Protein 2VQ9 (pdb70)

InterPro domains:
  IPR001427 Pancreatic ribonuclease [PR00794] (52-71)
  IPR001427 Pancreatic ribonuclease [PR00794] (96-114)
  IPR001427 Pancreatic ribonuclease [PR00794] (118-140)
  IPR001427 Pancreatic ribonuclease [PTHR11437] (9-147)
  IPR023411 Ribonuclease A, active site [PS00127] (66-72)
  IPR023412 Ribonuclease A-domain [PF00074] (30-140)
  IPR023412 Ribonuclease A-domain [SM00092] (27-147)
  IPR036816 Ribonuclease A-like domain superfamily [G3DSA:3.10.130.10] (27-149)
  IPR036816 Ribonuclease A-like domain superfamily [SSF54076] (29-145)

Organism: Danio rerio (NCBI:txid7955)

CATH classification: 3.10.130.10

GO terms:
  GO:0004540 RNA nuclease activity (F, IDA)
  GO:0050829 defense response to Gram-negative bacterium (P, IDA)
  GO:0050830 defense response to Gram-positive bacterium (P, IDA)
  GO:0003723 RNA binding (F, IC)

Nearest PDB structures (foldseek):
  2vq9-assembly1_A  TM=1.008E+00  e=2.251E-28  Danio rerio
  3lje-assembly1_A  TM=9.537E-01  e=1.404E-16  Danio rerio
  2vq8-assembly1_A  TM=9.432E-01  e=4.218E-15  Danio rerio
  7bfl-assembly4_D  TM=9.427E-01  e=4.218E-15  Salmo salar
  7bfl-assembly1_A  TM=8.905E-01  e=1.231E-14  Salmo salar

Solvent-accessible surface area: 6991 Å² total; per-residue (Å²): 101,170,64,34,23,82,102,1,48,53,22,14,12,37,45,47,1,59,66,152,39,2,55,106,6,0,108,124,79,136,4,18,132,109,142,109,41,51,37,4,41,79,80,2,15,0,0,67,11,97,16,94,89,0,61,63,2,15,81,69,26,18,74,122,36,78,144,72,48,48,14,38,39,3,80,97,80,14,41,1,1,35,0,54,48,146,51,29,136,135,17,100,75,7,126,16,145,17,146,101,24,56,74,50,0,0,0,17,10,103,65,82,92,0,20,89,21,77,103,12,35,106,176

Radius of gyration: 14.1 Å; Cα contacts (8 Å, |Δi|>4): 275; chains: 1; bounding box: 25×33×37 Å

Secondary structure (DSSP, 8-state):
-HHHHHHHHHHHB-TT--TT-HHHHHHHTT-BSSSSS-BBPSEEEEESS-HHHHHGGGTTSEEE-SSSTTEEEESS-EEEEEEEEEE-SBTT--EEEEEEEEEEEEEEEETTEEEEEEEEE--

B-factor: mean 27.86, std 9.56, range [13.89, 59.45]

Sequence (123 aa):
IRRRYEHFLTQHVYGGITEQTCDRVMRQRRITRFPTGNDCKEVNTFIQANGNHVRTVCTGGGTRQTDNRDLYMSNDQFTVITCTLRSGERHPNCRYRGKESSRKIVVACEGEWPAHYERGVIV

Structure (mmCIF, N/CA/C/O backbone):
data_2VQ9
#
_entry.id   2VQ9
#
_cell.length_a   43.168
_cell.length_b   60.964
_cell.length_c   115.229
_cell.angle_alpha   90.00
_cell.angle_beta   90.00
_cell.angle_gamma   90.00
#
_symmetry.space_group_name_H-M   'I 2 2 2'
#
loop_
_entity.id
_entity.type
_entity.pdbx_description
1 polymer 'RNASE 1'
2 non-polymer 'CHLORIDE ION'
3 water water
#
loop_
_atom_site.group_PDB
_atom_site.id
_atom_site.type_symbol
_atom_site.label_atom_id
_atom_site.label_alt_id
_atom_site.label_comp_id
_atom_site.label_asym_id
_atom_site.label_entity_id
_atom_site.label_seq_id
_atom_site.pdbx_PDB_ins_code
_atom_site.Cartn_x
_atom_site.Cartn_y
_atom_site.Cartn_z
_atom_site.occupancy
_atom_site.B_iso_or_equiv
_atom_site.auth_seq_id
_atom_site.auth_comp_id
_atom_site.auth_asym_id
_atom_site.auth_atom_id
_atom_site.pdbx_PDB_model_num
ATOM 1 N N . ILE A 1 26 ? 21.056 -21.434 -9.643 1.00 48.98 5 ILE A N 1
ATOM 2 C CA . ILE A 1 26 ? 21.351 -20.084 -9.062 1.00 48.88 5 ILE A CA 1
ATOM 3 C C . ILE A 1 26 ? 22.000 -19.169 -10.102 1.00 48.57 5 ILE A C 1
ATOM 4 O O . ILE A 1 26 ? 21.426 -18.131 -10.453 1.00 48.88 5 ILE A O 1
ATOM 6 N N . ARG A 1 27 ? 23.181 -19.553 -10.594 1.00 47.92 6 ARG A N 1
ATOM 7 C CA . ARG A 1 27 ? 23.829 -18.844 -11.708 1.00 46.88 6 ARG A CA 1
ATOM 8 C C . ARG A 1 27 ? 23.085 -19.173 -12.996 1.00 45.52 6 ARG A C 1
ATOM 9 O O . ARG A 1 27 ? 22.943 -18.317 -13.872 1.00 45.40 6 ARG A O 1
ATOM 17 N N . ARG A 1 28 ? 22.613 -20.417 -13.092 1.00 43.52 7 ARG A N 1
ATOM 18 C CA . ARG A 1 28 ? 21.776 -20.856 -14.198 1.00 41.18 7 ARG A CA 1
ATOM 19 C C . ARG A 1 28 ? 20.366 -20.247 -14.119 1.00 39.33 7 ARG A C 1
ATOM 20 O O . ARG A 1 28 ? 19.752 -20.002 -15.152 1.00 38.62 7 ARG A O 1
ATOM 22 N N . ARG A 1 29 ? 19.858 -20.014 -12.903 1.00 36.70 8 ARG A N 1
ATOM 23 C CA . ARG A 1 29 ? 18.566 -19.322 -12.719 1.00 34.46 8 ARG A CA 1
ATOM 24 C C . ARG A 1 29 ? 18.654 -17.836 -13.136 1.00 32.50 8 ARG A C 1
ATOM 25 O O . ARG A 1 29 ? 17.736 -17.304 -13.789 1.00 31.07 8 ARG A O 1
ATOM 27 N N . TYR A 1 30 ? 19.763 -17.191 -12.781 1.00 30.86 9 TYR A N 1
ATOM 28 C CA . TYR A 1 30 ? 20.042 -15.822 -13.224 1.00 29.18 9 TYR A CA 1
ATOM 29 C C . TYR A 1 30 ? 20.121 -15.739 -14.759 1.00 27.92 9 TYR A C 1
ATOM 30 O O . TYR A 1 30 ? 19.490 -14.856 -15.408 1.00 25.07 9 TYR A O 1
ATOM 39 N N . GLU A 1 31 ? 20.882 -16.665 -15.339 1.00 26.17 10 GLU A N 1
ATOM 40 C CA . GLU A 1 31 ? 21.066 -16.692 -16.797 1.00 26.15 10 GLU A CA 1
ATOM 41 C C . GLU A 1 31 ? 19.760 -16.973 -17.523 1.00 24.89 10 GLU A C 1
ATOM 42 O O . GLU A 1 31 ? 19.533 -16.450 -18.614 1.00 23.10 10 GLU A O 1
ATOM 48 N N . HIS A 1 32 ? 18.902 -17.784 -16.902 1.00 24.39 11 HIS A N 1
ATOM 49 C CA . HIS A 1 32 ? 17.586 -18.069 -17.454 1.00 24.46 11 HIS A CA 1
ATOM 50 C C . HIS A 1 32 ? 16.757 -16.802 -17.447 1.00 22.49 11 HIS A C 1
ATOM 51 O O . HIS A 1 32 ? 16.124 -16.486 -18.430 1.00 21.29 11 HIS A O 1
ATOM 58 N N . PHE A 1 33 ? 16.761 -16.095 -16.319 1.00 21.73 12 PHE A N 1
ATOM 59 C CA . PHE A 1 33 ? 16.066 -14.804 -16.200 1.00 20.46 12 PHE A CA 1
ATOM 60 C C . PHE A 1 33 ? 16.535 -13.809 -17.257 1.00 19.96 12 PHE A C 1
ATOM 61 O O . PHE A 1 33 ? 15.707 -13.165 -17.901 1.00 20.07 12 PHE A O 1
ATOM 69 N N . LEU A 1 34 ? 17.861 -13.666 -17.441 1.00 19.60 13 LEU A N 1
ATOM 70 C CA . LEU A 1 34 ? 18.359 -12.775 -18.491 1.00 18.53 13 LEU A CA 1
ATOM 71 C C . LEU A 1 34 ? 17.810 -13.192 -19.854 1.00 18.04 13 LEU A C 1
ATOM 72 O O . LEU A 1 34 ? 17.381 -12.354 -20.624 1.00 18.39 13 LEU A O 1
ATOM 77 N N . THR A 1 35 ? 17.836 -14.480 -20.151 1.00 17.66 14 THR A N 1
ATOM 78 C CA . THR A 1 35 ? 17.377 -14.974 -21.464 1.00 18.60 14 THR A CA 1
ATOM 79 C C . THR A 1 35 ? 15.916 -14.637 -21.693 1.00 18.86 14 THR A C 1
ATOM 80 O O . THR A 1 35 ? 15.540 -14.181 -22.771 1.00 17.41 14 THR A O 1
ATOM 84 N N . GLN A 1 36 ? 15.093 -14.893 -20.679 1.00 19.36 15 GLN A N 1
ATOM 85 C CA . GLN A 1 36 ? 13.669 -14.720 -20.836 1.00 21.28 15 GLN A CA 1
ATOM 86 C C . GLN A 1 36 ? 13.233 -13.269 -20.768 1.00 20.35 15 GLN A C 1
ATOM 87 O O . GLN A 1 36 ? 12.285 -12.879 -21.448 1.00 21.65 15 GLN A O 1
ATOM 93 N N . HIS A 1 37 ? 13.918 -12.449 -19.969 1.00 18.78 16 HIS A N 1
ATOM 94 C CA . HIS A 1 37 ? 13.313 -11.176 -19.563 1.00 18.29 16 HIS A CA 1
ATOM 95 C C . HIS A 1 37 ? 14.161 -9.917 -19.756 1.00 18.02 16 HIS A C 1
ATOM 96 O O . HIS A 1 37 ? 13.712 -8.830 -19.425 1.00 18.23 16 HIS A O 1
ATOM 103 N N . VAL A 1 38 ? 15.382 -10.048 -20.277 1.00 17.15 17 VAL A N 1
ATOM 104 C CA . VAL A 1 38 ? 16.251 -8.865 -20.380 1.00 17.33 17 VAL A CA 1
ATOM 105 C C . VAL A 1 38 ? 16.740 -8.690 -21.800 1.00 18.12 17 VAL A C 1
ATOM 106 O O . VAL A 1 38 ? 17.498 -9.536 -22.293 1.00 17.11 17 VAL A O 1
ATOM 110 N N . TYR A 1 39 ? 16.328 -7.598 -22.448 1.00 17.92 18 TYR A N 1
ATOM 111 C CA . TYR A 1 39 ? 16.747 -7.321 -23.848 1.00 19.31 18 TYR A CA 1
ATOM 112 C C . TYR A 1 39 ? 16.643 -5.825 -24.136 1.00 19.81 18 TYR A C 1
ATOM 113 O O . TYR A 1 39 ? 15.561 -5.307 -24.443 1.00 20.42 18 TYR A O 1
ATOM 122 N N . GLY A 1 40 ? 17.769 -5.117 -24.040 1.00 20.04 19 GLY A N 1
ATOM 123 C CA . GLY A 1 40 ? 17.775 -3.667 -24.275 1.00 20.94 19 GLY A CA 1
ATOM 124 C C . GLY A 1 40 ? 17.328 -3.227 -25.658 1.00 21.43 19 GLY A C 1
ATOM 125 O O . GLY A 1 40 ? 16.864 -2.093 -25.835 1.00 23.29 19 GLY A O 1
ATOM 126 N N . GLY A 1 41 ? 17.455 -4.112 -26.645 1.00 21.33 20 GLY A N 1
ATOM 127 C CA . GLY A 1 41 ? 17.080 -3.782 -28.019 1.00 21.04 20 GLY A CA 1
ATOM 128 C C . GLY A 1 41 ? 15.669 -4.116 -28.442 1.00 20.74 20 GLY A C 1
ATOM 129 O O . GLY A 1 41 ? 15.334 -3.950 -29.610 1.00 21.80 20 GLY A O 1
ATOM 130 N N . ILE A 1 42 ? 14.839 -4.580 -27.505 1.00 20.93 21 ILE A N 1
ATOM 131 C CA . ILE A 1 42 ? 13.456 -5.001 -27.825 1.00 20.28 21 ILE A CA 1
ATOM 132 C C . ILE A 1 42 ? 12.650 -3.824 -28.383 1.00 21.06 21 ILE A C 1
ATOM 133 O O . ILE A 1 42 ? 12.837 -2.672 -27.951 1.00 21.03 21 ILE A O 1
ATOM 138 N N . THR A 1 43 ? 11.823 -4.096 -29.392 1.00 21.53 22 THR A N 1
ATOM 139 C CA . THR A 1 43 ? 10.799 -3.145 -29.834 1.00 22.50 22 THR A CA 1
ATOM 140 C C . THR A 1 43 ? 9.479 -3.907 -29.891 1.00 23.47 22 THR A C 1
ATOM 141 O O . THR A 1 43 ? 9.470 -5.143 -29.849 1.00 23.56 22 THR A O 1
ATOM 145 N N . GLU A 1 44 ? 8.371 -3.185 -30.032 1.00 24.12 23 GLU A N 1
ATOM 146 C CA . GLU A 1 44 ? 7.061 -3.821 -30.263 1.00 24.62 23 GLU A CA 1
ATOM 147 C C . GLU A 1 44 ? 7.011 -4.730 -31.492 1.00 24.64 23 GLU A C 1
ATOM 148 O O . GLU A 1 44 ? 6.291 -5.724 -31.486 1.00 25.11 23 GLU A O 1
ATOM 154 N N . GLN A 1 45 ? 7.796 -4.401 -32.525 1.00 24.66 24 GLN A N 1
ATOM 155 C CA . GLN A 1 45 ? 7.785 -5.122 -33.798 1.0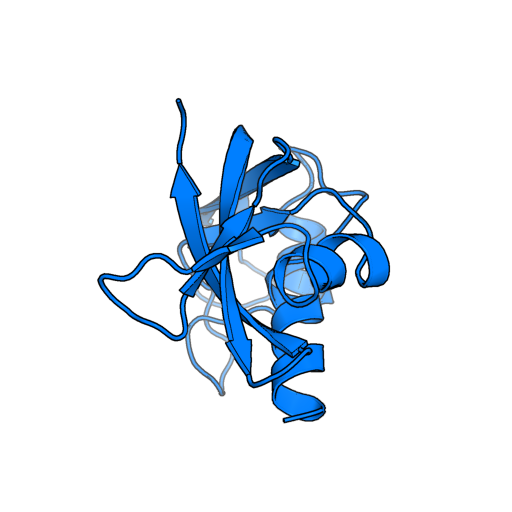0 24.67 24 GLN A CA 1
ATOM 156 C C . GLN A 1 45 ? 8.837 -6.248 -33.900 1.00 23.78 24 GLN A C 1
ATOM 157 O O . GLN A 1 45 ? 8.925 -6.953 -34.932 1.00 23.39 24 GLN A O 1
ATOM 163 N N . THR A 1 46 ? 9.631 -6.437 -32.847 1.00 21.32 25 THR A N 1
ATOM 164 C CA . THR A 1 46 ? 10.686 -7.452 -32.928 1.00 21.31 25 THR A CA 1
ATOM 165 C C . THR A 1 46 ? 10.603 -8.599 -31.911 1.00 20.47 25 THR A C 1
ATOM 166 O O . THR A 1 46 ? 11.604 -9.314 -31.643 1.00 20.37 25 THR A O 1
ATOM 170 N N . CYS A 1 47 ? 9.417 -8.793 -31.344 1.00 18.43 26 CYS A N 1
ATOM 171 C CA . CYS A 1 47 ? 9.210 -9.991 -30.528 1.00 17.90 26 CYS A CA 1
ATOM 172 C C . CYS A 1 47 ? 9.610 -11.278 -31.238 1.00 17.40 26 CYS A C 1
ATOM 173 O O . CYS A 1 47 ? 10.197 -12.141 -30.624 1.00 16.95 26 CYS A O 1
ATOM 176 N N . ASP A 1 48 ? 9.220 -11.445 -32.516 1.00 17.34 27 ASP A N 1
ATOM 177 C CA . ASP A 1 48 ? 9.307 -12.770 -33.153 1.00 17.97 27 ASP A CA 1
ATOM 178 C C . ASP A 1 48 ? 10.750 -13.243 -33.269 1.00 17.52 27 ASP A C 1
ATOM 179 O O . ASP A 1 48 ? 11.058 -14.381 -32.909 1.00 17.21 27 ASP A O 1
ATOM 184 N N . ARG A 1 49 ? 11.640 -12.362 -33.725 1.00 18.92 28 ARG A N 1
ATOM 185 C CA . ARG A 1 49 ? 13.053 -12.732 -33.887 1.00 20.13 28 ARG A CA 1
ATOM 186 C C . ARG A 1 49 ? 13.674 -13.181 -32.592 1.00 19.73 28 ARG A C 1
ATOM 187 O O . ARG A 1 49 ? 14.267 -14.250 -32.534 1.00 20.54 28 ARG A O 1
ATOM 195 N N . VAL A 1 50 ? 13.500 -12.384 -31.541 1.00 18.98 29 VAL A N 1
ATOM 196 C CA . VAL A 1 50 ? 14.153 -12.676 -30.258 1.00 18.65 29 VAL A CA 1
ATOM 197 C C . VAL A 1 50 ? 13.541 -13.893 -29.556 1.00 18.58 29 VAL A C 1
ATOM 198 O O . VAL A 1 50 ? 14.264 -14.741 -29.014 1.00 18.28 29 VAL A O 1
ATOM 204 N N . MET A 1 51 ? 12.211 -14.008 -29.576 1.00 18.06 30 MET A N 1
ATOM 205 C CA . MET A 1 51 ? 11.577 -15.205 -28.999 1.00 17.82 30 MET A CA 1
ATOM 206 C C . MET A 1 51 ? 12.083 -16.497 -29.661 1.00 18.30 30 MET A C 1
ATOM 207 O O . MET A 1 51 ? 12.301 -17.502 -28.992 1.00 18.13 30 MET A O 1
ATOM 212 N N . ARG A 1 52 ? 12.288 -16.455 -30.974 1.00 18.30 31 ARG A N 1
ATOM 213 C CA . ARG A 1 52 ? 12.783 -17.609 -31.726 1.00 19.07 31 ARG A CA 1
ATOM 214 C C . ARG A 1 52 ? 14.258 -17.882 -31.476 1.00 19.31 31 ARG A C 1
ATOM 215 O O . ARG A 1 52 ? 14.668 -19.014 -31.168 1.00 19.07 31 ARG A O 1
ATOM 223 N N . GLN A 1 53 ? 15.051 -16.828 -31.601 1.00 19.96 32 GLN A N 1
ATOM 224 C CA . GLN A 1 53 ? 16.505 -16.953 -31.485 1.00 21.43 32 GLN A CA 1
ATOM 225 C C . GLN A 1 53 ? 16.918 -17.414 -30.086 1.00 20.97 32 GLN A C 1
ATOM 226 O O . GLN A 1 53 ? 17.776 -18.323 -29.932 1.00 20.35 32 GLN A O 1
ATOM 232 N N . ARG A 1 54 ? 16.265 -16.855 -29.056 1.00 20.09 33 ARG A N 1
ATOM 233 C CA . ARG A 1 54 ? 16.520 -17.282 -27.674 1.00 20.07 33 ARG A CA 1
ATOM 234 C C . ARG A 1 54 ? 15.815 -18.557 -27.304 1.00 21.25 33 ARG A C 1
ATOM 235 O O . ARG A 1 54 ? 16.031 -19.089 -26.218 1.00 22.48 33 ARG A O 1
ATOM 243 N N . ARG A 1 55 ? 14.998 -19.063 -28.219 1.00 21.12 34 ARG A N 1
ATOM 244 C CA . ARG A 1 55 ? 14.214 -20.296 -28.016 1.00 23.40 34 ARG A CA 1
ATOM 245 C C . ARG A 1 55 ? 13.402 -20.274 -26.711 1.00 22.96 34 ARG A C 1
ATOM 246 O O . ARG A 1 55 ? 13.496 -21.175 -25.851 1.00 24.29 34 ARG A O 1
ATOM 254 N N . ILE A 1 56 ? 12.629 -19.216 -26.544 1.00 21.83 35 ILE A N 1
ATOM 255 C CA . ILE A 1 56 ? 11.837 -19.054 -25.322 1.00 21.25 35 ILE A CA 1
ATOM 256 C C . ILE A 1 56 ? 10.572 -19.878 -25.475 1.00 22.01 35 ILE A C 1
ATOM 257 O O . ILE A 1 56 ? 9.838 -19.713 -26.440 1.00 22.31 35 ILE A O 1
ATOM 262 N N . THR A 1 57 ? 10.343 -20.787 -24.526 1.00 22.25 36 THR A N 1
ATOM 263 C CA . THR A 1 57 ? 9.316 -21.811 -24.657 1.00 22.21 36 THR A CA 1
ATOM 264 C C . THR A 1 57 ? 8.330 -21.831 -23.498 1.00 23.35 36 THR A C 1
ATOM 265 O O . THR A 1 57 ? 8.615 -21.308 -22.414 1.00 22.76 36 THR A O 1
ATOM 269 N N . ARG A 1 58 ? 7.185 -22.461 -23.735 1.00 24.54 37 ARG A N 1
ATOM 270 C CA . ARG A 1 58 ? 6.134 -22.617 -22.740 1.00 27.31 37 ARG A CA 1
ATOM 271 C C . ARG A 1 58 ? 6.594 -23.415 -21.518 1.00 28.09 37 ARG A C 1
ATOM 272 O O . ARG A 1 58 ? 6.369 -23.005 -20.365 1.00 27.98 37 ARG A O 1
ATOM 280 N N . PHE A 1 59 ? 7.253 -24.542 -21.782 1.00 28.58 38 PHE A N 1
ATOM 281 C CA . PHE A 1 59 ? 7.709 -25.449 -20.744 1.00 30.00 38 PHE A CA 1
ATOM 282 C C . PHE A 1 59 ? 9.247 -25.481 -20.683 1.00 30.28 38 PHE A C 1
ATOM 283 O O . PHE A 1 59 ? 9.903 -25.070 -21.629 1.00 29.32 38 PHE A O 1
ATOM 291 N N . PRO A 1 60 ? 9.820 -25.989 -19.569 1.00 31.42 39 PRO A N 1
ATOM 292 C CA . PRO A 1 60 ? 11.272 -26.051 -19.447 1.00 32.06 39 PRO A CA 1
ATOM 293 C C . PRO A 1 60 ? 11.958 -26.899 -20.518 1.00 32.08 39 PRO A C 1
ATOM 294 O O . PRO A 1 60 ? 13.137 -26.667 -20.803 1.00 33.26 39 PRO A O 1
ATOM 298 N N . THR A 1 61 ? 11.226 -27.844 -21.115 1.00 31.30 40 THR A N 1
ATOM 299 C CA . THR A 1 61 ? 11.704 -28.613 -22.268 1.00 30.97 40 THR A CA 1
ATOM 300 C C . THR A 1 61 ? 10.719 -28.556 -23.450 1.00 29.75 40 THR A C 1
ATOM 301 O O . THR A 1 61 ? 9.604 -28.084 -23.328 1.00 30.13 40 THR A O 1
ATOM 305 N N . GLY A 1 62 ? 11.125 -29.099 -24.587 1.00 28.54 41 GLY A N 1
ATOM 306 C CA . GLY A 1 62 ? 10.258 -29.084 -25.747 1.00 26.05 41 GLY A CA 1
ATOM 307 C C . GLY A 1 62 ? 10.336 -27.774 -26.498 1.00 25.28 41 GLY A C 1
ATOM 308 O O . GLY A 1 62 ? 11.214 -26.946 -26.272 1.00 25.48 41 GLY A O 1
ATOM 309 N N . ASN A 1 63 ? 9.378 -27.598 -27.387 1.00 23.40 42 ASN A N 1
ATOM 310 C CA . ASN A 1 63 ? 9.469 -26.656 -28.453 1.00 23.71 42 ASN A CA 1
ATOM 311 C C . ASN A 1 63 ? 8.300 -25.659 -28.536 1.00 22.66 42 ASN A C 1
ATOM 312 O O . ASN A 1 63 ? 8.151 -24.949 -29.532 1.00 22.35 42 ASN A O 1
ATOM 317 N N . ASP A 1 64 ? 7.486 -25.607 -27.495 1.00 21.71 43 ASP A N 1
ATOM 318 C CA . ASP A 1 64 ? 6.197 -24.925 -27.557 1.00 20.97 43 ASP A CA 1
ATOM 319 C C . ASP A 1 64 ? 6.348 -23.417 -27.392 1.00 20.25 43 ASP A C 1
ATOM 320 O O . ASP A 1 64 ? 7.185 -22.972 -26.623 1.00 20.47 43 ASP A O 1
ATOM 325 N N . CYS A 1 65 ?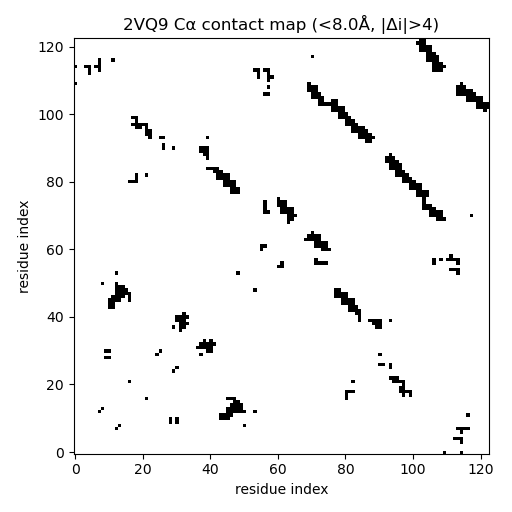 5.577 -22.653 -28.169 1.00 19.67 44 CYS A N 1
ATOM 326 C CA . CYS A 1 65 ? 5.579 -21.175 -28.063 1.00 19.00 44 CYS A CA 1
ATOM 327 C C . CYS A 1 65 ? 5.079 -20.745 -26.680 1.00 19.39 44 CYS A C 1
ATOM 328 O O . CYS A 1 65 ? 4.004 -21.182 -26.262 1.00 19.10 44 CYS A O 1
ATOM 331 N N . LYS A 1 66 ? 5.861 -19.920 -25.976 1.00 18.79 45 LYS A N 1
ATOM 332 C CA . LYS A 1 66 ? 5.409 -19.269 -24.741 1.00 18.20 45 LYS A CA 1
ATOM 333 C C . LYS A 1 66 ? 4.315 -18.276 -25.139 1.00 18.37 45 LYS A C 1
ATOM 334 O O . LYS A 1 66 ? 4.431 -17.590 -26.186 1.00 18.25 45 LYS A O 1
ATOM 340 N N . GLU A 1 67 ? 3.237 -18.232 -24.354 1.00 19.07 46 GLU A N 1
ATOM 341 C CA . GLU A 1 67 ? 2.048 -17.452 -24.718 1.00 18.98 46 GLU A CA 1
ATOM 342 C C . GLU A 1 67 ? 2.256 -15.972 -24.484 1.00 18.63 46 GLU A C 1
ATOM 343 O O . GLU A 1 67 ? 1.860 -15.140 -25.306 1.00 17.95 46 GLU A O 1
ATOM 349 N N . VAL A 1 68 ? 2.834 -15.645 -23.336 1.00 16.88 47 VAL A N 1
ATOM 350 C CA . VAL A 1 68 ? 3.087 -14.251 -22.986 1.00 16.72 47 VAL A CA 1
ATOM 351 C C . VAL A 1 68 ? 4.468 -14.145 -22.386 1.00 16.66 47 VAL A C 1
ATOM 352 O O . VAL A 1 68 ? 4.842 -14.941 -21.489 1.00 17.12 47 VAL A O 1
ATOM 356 N N . ASN A 1 69 ? 5.225 -13.158 -22.858 1.00 15.44 48 ASN A N 1
ATOM 357 C CA . ASN A 1 69 ? 6.586 -12.988 -22.366 1.00 15.42 48 ASN A CA 1
ATOM 358 C C . ASN A 1 69 ? 7.002 -11.552 -22.365 1.00 15.03 48 ASN A C 1
ATOM 359 O O . ASN A 1 69 ? 6.858 -10.866 -23.359 1.00 16.61 48 ASN A O 1
ATOM 364 N N . THR A 1 70 ? 7.537 -11.089 -21.249 1.00 14.56 49 THR A N 1
ATOM 365 C CA . THR A 1 70 ? 7.865 -9.678 -21.121 1.00 15.65 49 THR A CA 1
ATOM 366 C C . THR A 1 70 ? 9.375 -9.479 -21.143 1.00 16.02 49 THR A C 1
ATOM 367 O O . THR A 1 70 ? 10.095 -10.150 -20.395 1.00 16.52 49 THR A O 1
ATOM 371 N N . PHE A 1 71 ? 9.833 -8.572 -22.007 1.00 15.54 50 PHE A N 1
ATOM 372 C CA . PHE A 1 71 ? 11.237 -8.147 -22.016 1.00 15.94 50 PHE A CA 1
ATOM 373 C C . PHE A 1 71 ? 11.413 -6.785 -21.390 1.00 16.79 50 PHE A C 1
ATOM 374 O O . PHE A 1 71 ? 10.716 -5.823 -21.746 1.00 16.40 50 PHE A O 1
ATOM 382 N N . ILE A 1 72 ? 12.364 -6.696 -20.463 1.00 16.31 51 ILE A N 1
ATOM 383 C CA . ILE A 1 72 ? 12.721 -5.399 -19.920 1.00 17.62 51 ILE A CA 1
ATOM 384 C C . ILE A 1 72 ? 13.746 -4.785 -20.872 1.00 18.39 51 ILE A C 1
ATOM 385 O O . ILE A 1 72 ? 14.751 -5.429 -21.209 1.00 18.50 51 ILE A O 1
ATOM 390 N N . GLN A 1 73 ? 13.484 -3.551 -21.285 1.00 19.47 52 GLN A N 1
ATOM 391 C CA . GLN A 1 73 ? 14.347 -2.832 -22.234 1.00 20.66 52 GLN A CA 1
ATOM 392 C C . GLN A 1 73 ? 15.483 -2.158 -21.459 1.00 21.15 52 GLN A C 1
ATOM 393 O O . GLN A 1 73 ? 15.494 -0.937 -21.288 1.00 21.61 52 GLN A O 1
ATOM 399 N N . ALA A 1 74 ? 16.425 -2.970 -20.998 1.00 21.23 53 ALA A N 1
ATOM 400 C CA . ALA A 1 74 ? 17.598 -2.535 -20.218 1.00 21.62 53 ALA A CA 1
ATOM 401 C C . ALA A 1 74 ? 18.675 -3.621 -20.275 1.00 22.34 53 ALA A C 1
ATOM 402 O O . ALA A 1 74 ? 18.417 -4.744 -20.758 1.00 21.34 53 ALA A O 1
ATOM 404 N N . ASN A 1 75 ? 19.878 -3.290 -19.783 1.00 23.24 54 ASN A N 1
ATOM 405 C CA . ASN A 1 75 ? 20.972 -4.255 -19.710 1.00 25.32 54 ASN A CA 1
ATOM 406 C C . ASN A 1 75 ? 20.929 -5.055 -18.397 1.00 24.65 54 ASN A C 1
ATOM 407 O O . ASN A 1 75 ? 20.294 -4.636 -17.442 1.00 24.71 54 ASN A O 1
ATOM 412 N N . GLY A 1 76 ? 21.533 -6.244 -18.401 1.00 24.37 55 GLY A N 1
ATOM 413 C CA . GLY A 1 76 ? 21.493 -7.158 -17.274 1.00 24.12 55 GLY A CA 1
ATOM 414 C C . GLY A 1 76 ? 22.001 -6.630 -15.950 1.00 24.20 55 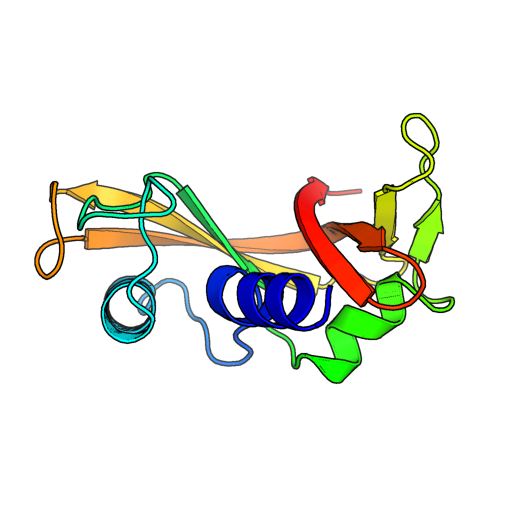GLY A C 1
ATOM 415 O O . GLY A 1 76 ? 21.349 -6.786 -14.926 1.00 23.73 55 GLY A O 1
ATOM 416 N N . ASN A 1 77 ? 23.177 -5.999 -15.973 1.00 24.54 56 ASN A N 1
ATOM 417 C CA . ASN A 1 77 ? 23.731 -5.381 -14.778 1.00 24.53 56 ASN A CA 1
ATOM 418 C C . ASN A 1 77 ? 22.827 -4.286 -14.212 1.00 23.50 56 ASN A C 1
ATOM 419 O O . ASN A 1 77 ? 22.722 -4.139 -12.986 1.00 24.09 56 ASN A O 1
ATOM 424 N N . HIS A 1 78 ? 22.144 -3.562 -15.099 1.00 21.96 57 HIS A N 1
ATOM 425 C CA . HIS A 1 78 ? 21.163 -2.546 -14.677 1.00 21.00 57 HIS A CA 1
ATOM 426 C C . HIS A 1 78 ? 19.964 -3.216 -13.997 1.00 21.06 57 HIS A C 1
ATOM 427 O O . HIS A 1 78 ? 19.580 -2.836 -12.881 1.00 20.12 57 HIS A O 1
ATOM 434 N N . VAL A 1 79 ? 19.377 -4.233 -14.642 1.00 21.38 58 VAL A N 1
ATOM 435 C CA . VAL A 1 79 ? 18.251 -4.940 -14.010 1.00 22.01 58 VAL A CA 1
ATOM 436 C C . VAL A 1 79 ? 18.639 -5.560 -12.649 1.00 22.78 58 VAL A C 1
ATOM 437 O O . VAL A 1 79 ? 17.850 -5.540 -11.686 1.00 23.79 58 VAL A O 1
ATOM 441 N N . ARG A 1 80 ? 19.841 -6.121 -12.557 1.00 24.06 59 ARG A N 1
ATOM 442 C CA . ARG A 1 80 ? 20.341 -6.668 -11.282 1.00 25.83 59 ARG A CA 1
ATOM 443 C C . ARG A 1 80 ? 20.235 -5.743 -10.084 1.00 25.99 59 ARG A C 1
ATOM 444 O O . ARG A 1 80 ? 20.045 -6.208 -8.950 1.00 25.91 59 ARG A O 1
ATOM 452 N N . THR A 1 81 ? 20.364 -4.443 -10.321 1.00 26.17 60 THR A N 1
ATOM 453 C CA . THR A 1 81 ? 20.373 -3.468 -9.224 1.00 27.35 60 THR A CA 1
ATOM 454 C C . THR A 1 81 ? 19.048 -3.411 -8.471 1.00 28.01 60 THR A C 1
ATOM 455 O O . THR A 1 81 ? 18.987 -2.839 -7.390 1.00 28.72 60 THR A O 1
ATOM 459 N N . VAL A 1 82 ? 17.987 -3.974 -9.0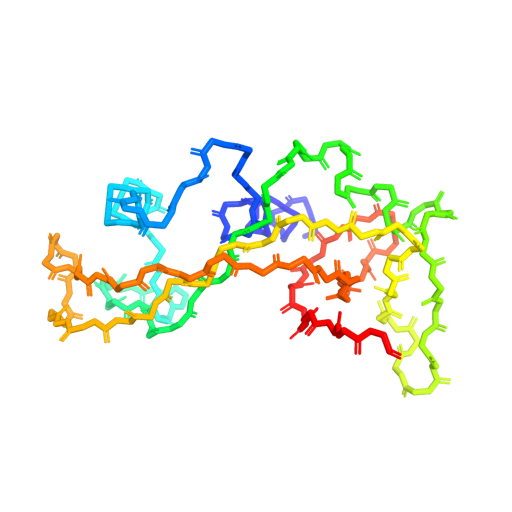52 1.00 27.01 61 VAL A N 1
ATOM 460 C CA . VAL A 1 82 ? 16.717 -4.045 -8.357 1.00 28.07 61 VAL A CA 1
ATOM 461 C C . VAL A 1 82 ? 16.860 -4.929 -7.116 1.00 28.93 61 VAL A C 1
ATOM 462 O O . VAL A 1 82 ? 16.162 -4.709 -6.118 1.00 29.98 61 VAL A O 1
ATOM 466 N N . CYS A 1 83 ? 17.798 -5.879 -7.164 1.00 30.09 62 CYS A N 1
ATOM 467 C CA . CYS A 1 83 ? 18.063 -6.796 -6.047 1.00 31.27 62 CYS A CA 1
ATOM 468 C C . CYS A 1 83 ? 19.131 -6.326 -5.052 1.00 32.72 62 CYS A C 1
ATOM 469 O O . CYS A 1 83 ? 19.330 -6.965 -4.001 1.00 33.42 62 CYS A O 1
ATOM 472 N N . THR A 1 84 ? 19.833 -5.249 -5.375 1.00 33.82 63 THR A N 1
ATOM 473 C CA . THR A 1 84 ? 20.926 -4.799 -4.509 1.00 34.48 63 THR A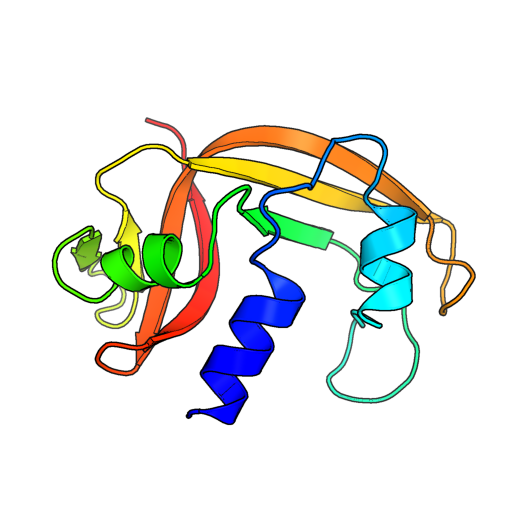 CA 1
ATOM 474 C C . THR A 1 84 ? 20.810 -3.333 -4.081 1.00 35.02 63 THR A C 1
ATOM 475 O O . THR A 1 84 ? 21.806 -2.613 -4.034 1.00 35.75 63 THR A O 1
ATOM 479 N N . GLY A 1 85 ? 19.596 -2.890 -3.759 1.00 35.18 64 GLY A N 1
ATOM 480 C CA . GLY A 1 85 ? 19.384 -1.516 -3.264 1.00 34.52 64 GLY A CA 1
ATOM 481 C C . GLY A 1 85 ? 18.446 -0.680 -4.107 1.00 34.48 64 GLY A C 1
ATOM 482 O O . GLY A 1 85 ? 17.915 0.342 -3.655 1.00 34.14 64 GLY A O 1
ATOM 483 N N . GLY A 1 86 ? 18.243 -1.120 -5.342 1.00 34.50 65 GLY A N 1
ATOM 484 C CA . GLY A 1 86 ? 17.427 -0.382 -6.303 1.00 34.52 65 GLY A CA 1
ATOM 485 C C . GLY A 1 86 ? 15.968 -0.783 -6.292 1.00 34.93 65 GLY A C 1
ATOM 486 O O . GLY A 1 86 ? 15.202 -0.359 -7.157 1.00 35.04 65 GLY A O 1
ATOM 487 N N . GLY A 1 87 ? 15.576 -1.568 -5.292 1.00 35.97 66 GLY A N 1
ATOM 488 C CA . GLY A 1 87 ? 14.196 -2.001 -5.143 1.00 36.64 66 GLY A CA 1
ATOM 489 C C 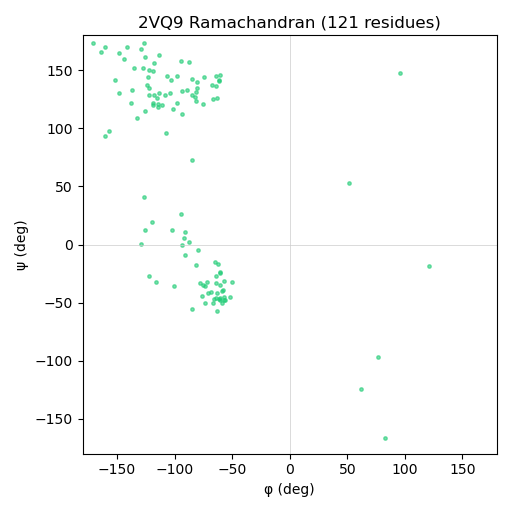. GLY A 1 87 ? 13.709 -2.042 -3.706 1.00 38.25 66 GLY A C 1
ATOM 490 O O . GLY A 1 87 ? 14.504 -1.941 -2.755 1.00 37.37 66 GLY A O 1
ATOM 491 N N . THR A 1 88 ? 12.395 -2.233 -3.580 1.00 39.55 67 THR A N 1
ATOM 492 C CA . THR A 1 88 ? 11.656 -2.262 -2.321 1.00 41.15 67 THR A CA 1
ATOM 493 C C . THR A 1 88 ? 11.092 -3.677 -2.116 1.00 42.39 67 THR A C 1
ATOM 494 O O . THR A 1 88 ? 10.327 -4.156 -2.953 1.00 42.00 67 THR A O 1
ATOM 498 N N . ARG A 1 89 ? 11.466 -4.336 -1.019 1.00 44.11 68 ARG A N 1
ATOM 499 C CA . ARG A 1 89 ? 10.873 -5.634 -0.661 1.00 46.36 68 ARG A CA 1
ATOM 500 C C . ARG A 1 89 ? 9.355 -5.470 -0.422 1.00 47.49 68 ARG A C 1
ATOM 501 O O . ARG A 1 89 ? 8.922 -4.470 0.158 1.00 47.41 68 ARG A O 1
ATOM 509 N N . GLN A 1 90 ? 8.557 -6.452 -0.851 1.00 48.95 69 GLN A N 1
ATOM 510 C CA . GLN A 1 90 ? 7.114 -6.212 -1.125 1.00 50.69 69 GLN A CA 1
ATOM 511 C C . GLN A 1 90 ? 6.050 -5.790 -0.058 1.00 51.92 69 GLN A C 1
ATOM 512 O O . GLN A 1 90 ? 5.372 -4.771 -0.271 1.00 52.02 69 GLN A O 1
ATOM 518 N N . THR A 1 91 ? 5.821 -6.528 1.032 1.00 53.28 70 THR A N 1
ATOM 519 C CA . THR A 1 91 ? 6.286 -7.878 1.351 1.00 54.35 70 THR A CA 1
ATOM 520 C C . THR A 1 91 ? 5.298 -8.313 2.452 1.00 54.71 70 THR A C 1
ATOM 521 O O . THR A 1 91 ? 5.541 -7.989 3.621 1.00 55.18 70 THR A O 1
ATOM 525 N N . ASP A 1 92 ? 4.179 -9.004 2.165 1.00 54.92 71 ASP A N 1
ATOM 526 C CA . ASP A 1 92 ? 3.734 -9.626 0.898 1.00 54.58 71 ASP A CA 1
ATOM 527 C C . ASP A 1 92 ? 4.446 -10.953 0.575 1.00 53.92 71 ASP A C 1
ATOM 528 O O . ASP A 1 92 ? 4.040 -12.025 1.050 1.00 53.98 71 ASP A O 1
ATOM 533 N N . ASN A 1 93 ? 5.478 -10.862 -0.259 1.00 52.47 72 ASN A N 1
ATOM 534 C CA . ASN A 1 93 ? 6.376 -11.962 -0.550 1.00 51.24 72 ASN A CA 1
ATOM 535 C C . ASN A 1 93 ? 7.775 -11.379 -0.432 1.00 50.20 72 ASN A C 1
ATOM 536 O O . ASN A 1 93 ? 8.201 -10.578 -1.275 1.00 50.10 72 ASN A O 1
ATOM 541 N N . ARG A 1 94 ? 8.478 -11.774 0.626 1.00 48.81 73 ARG A N 1
ATOM 542 C CA . ARG A 1 94 ? 9.765 -11.184 0.971 1.00 47.46 73 ARG A CA 1
ATOM 543 C C . ARG A 1 94 ? 10.844 -11.395 -0.096 1.00 46.34 73 ARG A C 1
ATOM 544 O O . ARG A 1 94 ? 11.866 -10.708 -0.086 1.00 46.54 73 ARG A O 1
ATOM 546 N N . ASP A 1 95 ? 10.622 -12.342 -1.009 1.00 44.58 74 ASP A N 1
ATOM 547 C CA . ASP A 1 95 ? 11.573 -12.578 -2.100 1.00 42.95 74 ASP A CA 1
ATOM 548 C C . ASP A 1 95 ? 11.395 -11.590 -3.270 1.00 41.24 74 ASP A C 1
ATOM 549 O O . ASP A 1 95 ? 12.299 -11.445 -4.098 1.00 40.72 74 ASP A O 1
ATOM 551 N N . LEU A 1 96 ? 10.238 -10.926 -3.327 1.00 39.34 75 LEU A N 1
ATOM 552 C CA . LEU A 1 96 ? 9.905 -9.986 -4.407 1.00 37.34 75 LEU A CA 1
ATOM 553 C C . LEU A 1 96 ? 10.352 -8.567 -4.117 1.00 36.60 75 LEU A C 1
ATOM 554 O O . LEU A 1 96 ? 10.090 -8.040 -3.029 1.00 36.46 75 LEU A O 1
ATOM 559 N N . TYR A 1 97 ? 10.990 -7.947 -5.111 1.00 34.70 76 TYR A N 1
ATOM 560 C CA . TYR A 1 97 ? 11.422 -6.558 -5.051 1.00 33.26 76 TYR A CA 1
ATOM 561 C C . TYR A 1 97 ? 10.834 -5.742 -6.180 1.00 32.49 76 TYR A C 1
ATOM 562 O O . TYR A 1 97 ? 10.957 -6.127 -7.335 1.00 30.80 76 TYR A O 1
ATOM 571 N N . MET A 1 98 ? 10.217 -4.609 -5.839 1.00 31.79 77 MET A N 1
ATOM 572 C CA . MET A 1 98 ? 9.711 -3.680 -6.839 1.00 31.49 77 MET A CA 1
ATOM 573 C C . MET A 1 98 ? 10.749 -2.600 -7.129 1.00 30.93 77 MET A C 1
ATOM 574 O O . MET A 1 98 ? 11.302 -2.019 -6.191 1.00 30.75 77 MET A O 1
ATOM 579 N N . SER A 1 99 ? 11.032 -2.326 -8.414 1.00 29.10 78 SER A N 1
ATOM 580 C CA . SER A 1 99 ? 12.024 -1.316 -8.742 1.00 28.25 78 SER A CA 1
ATOM 581 C C . SER A 1 99 ? 11.568 0.078 -8.260 1.00 29.17 78 SER A C 1
ATOM 582 O O . SER A 1 99 ? 10.372 0.394 -8.261 1.00 29.25 78 SER A O 1
ATOM 585 N N . ASN A 1 100 ? 12.533 0.882 -7.829 1.00 29.74 79 ASN A N 1
ATOM 586 C CA . ASN A 1 100 ? 12.291 2.303 -7.535 1.00 30.45 79 ASN A CA 1
ATOM 587 C C . ASN A 1 100 ? 12.152 3.169 -8.804 1.00 29.49 79 ASN A C 1
ATOM 588 O O . ASN A 1 100 ? 11.389 4.129 -8.791 1.00 30.10 79 ASN A O 1
ATOM 593 N N . ASP A 1 101 ? 12.889 2.857 -9.883 1.00 28.24 80 ASP A N 1
ATOM 594 C CA . ASP A 1 101 ? 12.744 3.605 -11.142 1.00 26.55 80 ASP A CA 1
ATOM 595 C C . ASP A 1 101 ? 11.760 2.882 -12.065 1.00 25.38 80 ASP A C 1
ATOM 596 O O . ASP A 1 101 ? 11.564 1.671 -11.944 1.00 24.27 80 ASP A O 1
ATOM 601 N N . GLN A 1 102 ? 11.197 3.633 -13.008 1.00 24.10 81 GLN A N 1
ATOM 602 C CA . GLN A 1 102 ? 10.426 3.065 -14.104 1.00 23.87 81 GLN A CA 1
ATOM 603 C C . GLN A 1 102 ? 11.410 2.428 -15.083 1.00 22.58 81 GLN A C 1
ATOM 604 O O . GLN A 1 102 ? 12.522 2.954 -15.279 1.00 21.75 81 GLN A O 1
ATOM 610 N N . PHE A 1 103 ? 10.984 1.305 -15.679 1.00 21.06 82 PHE A N 1
ATOM 611 C CA . PHE A 1 103 ? 11.670 0.689 -16.811 1.00 20.18 82 PHE A CA 1
ATOM 612 C C . PHE A 1 103 ? 10.657 0.599 -17.972 1.00 19.37 82 PHE A C 1
ATOM 613 O O . PHE A 1 103 ? 9.448 0.484 -17.766 1.00 18.91 82 PHE A O 1
ATOM 621 N N . THR A 1 104 ? 11.155 0.665 -19.190 1.00 18.90 83 THR A N 1
ATOM 622 C CA . THR A 1 104 ? 10.340 0.338 -20.326 1.00 18.31 83 THR A CA 1
ATOM 623 C C . THR A 1 104 ? 10.338 -1.178 -20.495 1.00 18.39 83 THR A C 1
ATOM 624 O O . THR A 1 104 ? 11.398 -1.823 -20.530 1.00 17.71 83 THR A O 1
ATOM 628 N N . VAL A 1 105 ? 9.135 -1.730 -20.559 1.00 17.88 84 VAL A N 1
ATOM 629 C CA . VAL A 1 105 ? 8.972 -3.145 -20.880 1.00 18.67 84 VAL A CA 1
ATOM 630 C C . VAL A 1 105 ? 8.172 -3.336 -22.170 1.00 18.53 84 VAL A C 1
ATOM 631 O O . VAL A 1 105 ? 7.292 -2.528 -22.490 1.00 19.29 84 VAL A O 1
ATOM 635 N N . ILE A 1 106 ? 8.470 -4.412 -22.894 1.00 17.28 85 ILE A N 1
ATOM 636 C CA . ILE A 1 106 ? 7.674 -4.808 -24.051 1.00 17.52 85 ILE A CA 1
ATOM 637 C C . ILE A 1 106 ? 7.094 -6.190 -23.772 1.00 17.02 85 ILE A C 1
ATOM 638 O O . ILE A 1 106 ? 7.813 -7.148 -23.483 1.00 15.88 85 ILE A O 1
ATOM 643 N N . THR A 1 107 ? 5.776 -6.271 -23.804 1.00 16.82 86 THR A N 1
ATOM 644 C CA . THR A 1 107 ? 5.072 -7.532 -23.561 1.00 17.53 86 THR A CA 1
ATOM 645 C C . THR A 1 107 ? 4.728 -8.147 -24.924 1.00 16.87 86 THR A C 1
ATOM 646 O O . THR A 1 107 ? 4.078 -7.520 -25.757 1.00 17.43 86 THR A O 1
ATOM 650 N N . CYS A 1 108 ? 5.220 -9.361 -25.141 1.00 16.38 87 CYS A N 1
ATOM 651 C CA . CYS A 1 108 ? 5.017 -10.135 -26.369 1.00 16.23 87 CYS A CA 1
ATOM 652 C C . CYS A 1 108 ? 3.942 -11.190 -26.125 1.00 16.56 87 CYS A C 1
ATOM 653 O O . CYS A 1 108 ? 4.101 -12.075 -25.294 1.00 16.30 87 CYS A O 1
ATOM 656 N N . THR A 1 109 ? 2.840 -11.074 -26.851 1.00 16.69 88 THR A N 1
ATOM 657 C CA . THR A 1 109 ? 1.691 -11.954 -26.652 1.00 17.04 88 THR A CA 1
ATOM 658 C C . THR A 1 109 ? 1.472 -12.730 -27.934 1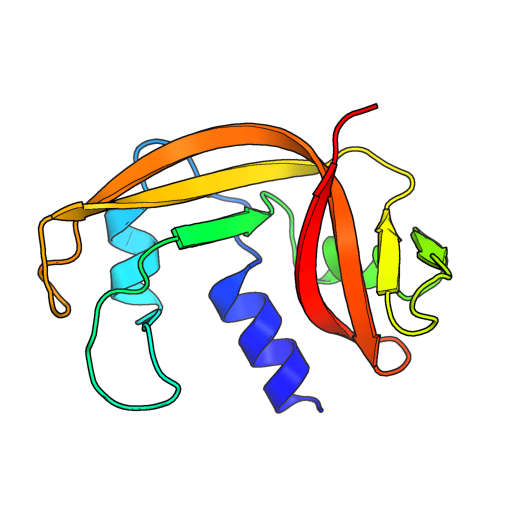.00 17.25 88 THR A C 1
ATOM 659 O O . THR A 1 109 ? 1.377 -12.132 -29.006 1.00 18.71 88 THR A O 1
ATOM 663 N N . LEU A 1 110 ? 1.368 -14.053 -27.809 1.00 16.95 89 LEU A N 1
ATOM 664 C CA . LEU A 1 110 ? 1.303 -14.931 -28.972 1.00 18.94 89 LEU A CA 1
ATOM 665 C C . LEU A 1 110 ? 0.005 -14.746 -29.811 1.00 18.61 89 LEU A C 1
ATOM 666 O O . LEU A 1 110 ? -1.116 -14.824 -29.288 1.00 20.08 89 LEU A O 1
ATOM 671 N N . ARG A 1 111 ? 0.199 -14.492 -31.095 1.00 18.66 90 ARG A N 1
ATOM 672 C CA . ARG A 1 111 ? -0.861 -14.189 -32.073 1.00 19.88 90 ARG A CA 1
ATOM 673 C C . ARG A 1 111 ? -1.160 -15.447 -32.880 1.00 19.03 90 ARG A C 1
ATOM 674 O O . ARG A 1 111 ? -2.296 -15.684 -33.325 1.00 18.01 90 ARG A O 1
ATOM 682 N N . SER A 1 112 ? -0.119 -16.240 -33.150 1.00 19.32 91 SER A N 1
ATOM 683 C CA . SER A 1 112 ? -0.284 -17.519 -33.863 1.00 19.22 91 SER A CA 1
ATOM 684 C C . SER A 1 112 ? 0.945 -18.406 -33.714 1.00 19.94 91 SER A C 1
ATOM 685 O O . SER A 1 112 ? 1.997 -17.932 -33.301 1.00 19.53 91 SER A O 1
ATOM 688 N N . GLY A 1 113 ? 0.796 -19.682 -34.063 1.00 20.77 92 GLY A N 1
ATOM 689 C CA . GLY A 1 113 ? 1.879 -20.659 -33.961 1.00 21.46 92 GLY A CA 1
ATOM 690 C C . GLY A 1 113 ? 1.822 -21.454 -32.690 1.00 22.33 92 GLY A C 1
ATOM 691 O O . GLY A 1 113 ? 1.380 -20.952 -31.660 1.00 22.43 92 GLY A O 1
ATOM 692 N N . GLU A 1 114 ? 2.255 -22.710 -32.764 1.00 21.87 93 GLU A N 1
ATOM 693 C CA . GLU A 1 114 ? 2.242 -23.602 -31.616 1.00 22.46 93 GLU A CA 1
ATOM 694 C C . GLU A 1 114 ? 3.656 -24.002 -31.227 1.00 21.13 93 GLU A C 1
ATOM 695 O O . GLU A 1 114 ? 3.926 -24.241 -30.058 1.00 19.66 93 GLU A O 1
ATOM 701 N N . ARG A 1 115 ? 4.540 -24.105 -32.216 1.00 20.05 94 ARG A N 1
ATOM 702 C CA . ARG A 1 115 ? 5.926 -24.483 -31.923 1.00 20.37 94 ARG A CA 1
ATOM 703 C C . ARG A 1 115 ? 6.909 -23.602 -32.693 1.00 20.02 94 ARG A C 1
ATOM 704 O O . ARG A 1 115 ? 6.586 -23.102 -33.785 1.00 19.84 94 ARG A O 1
ATOM 712 N N . HIS A 1 116 ? 8.116 -23.409 -32.147 1.00 20.30 95 HIS A N 1
ATOM 713 C CA . HIS A 1 116 ? 9.154 -22.728 -32.933 1.00 20.79 95 HIS A CA 1
ATOM 714 C C . HIS A 1 116 ? 9.398 -23.573 -34.186 1.00 20.79 95 HIS A C 1
ATOM 715 O O . HIS A 1 116 ? 9.313 -24.796 -34.127 1.00 21.10 95 HIS A O 1
ATOM 722 N N . PRO A 1 117 ? 9.711 -22.941 -35.326 1.00 21.64 96 PRO A N 1
ATOM 723 C CA . PRO A 1 117 ? 9.997 -21.529 -35.562 1.00 21.59 96 PRO A CA 1
ATOM 724 C C . PRO A 1 117 ? 8.777 -20.729 -36.000 1.00 21.73 96 PRO A C 1
ATOM 725 O O . PRO A 1 117 ? 8.918 -19.698 -36.665 1.00 21.82 96 PRO A O 1
ATOM 729 N N . ASN A 1 118 ? 7.585 -21.184 -35.614 1.00 21.53 97 ASN A N 1
ATOM 730 C CA . ASN A 1 118 ? 6.351 -20.549 -36.089 1.00 21.87 97 ASN A CA 1
ATOM 731 C C . ASN A 1 118 ? 5.666 -19.617 -35.102 1.00 21.17 97 ASN A C 1
ATOM 732 O O . ASN A 1 118 ? 4.512 -19.225 -35.334 1.00 20.89 97 ASN A O 1
ATOM 737 N N . CYS A 1 119 ? 6.357 -19.258 -34.015 1.00 19.98 98 CYS A N 1
ATOM 738 C CA . CYS A 1 119 ? 5.762 -18.391 -32.985 1.00 19.56 98 CYS A CA 1
ATOM 739 C C . CYS A 1 119 ? 5.702 -16.938 -33.479 1.00 19.69 98 CYS A C 1
ATOM 740 O O . CYS A 1 119 ? 6.731 -16.346 -33.850 1.00 19.08 98 CYS A O 1
ATOM 743 N N . ARG A 1 120 ? 4.481 -16.389 -33.529 1.00 18.02 99 ARG A N 1
ATOM 744 C CA . ARG A 1 120 ? 4.256 -15.008 -33.949 1.00 17.68 99 ARG A CA 1
ATOM 745 C C . ARG A 1 120 ? 3.553 -14.236 -32.841 1.00 17.60 99 ARG A C 1
ATOM 746 O O . ARG A 1 120 ? 2.586 -14.738 -32.231 1.00 17.77 99 ARG A O 1
ATOM 754 N N . TYR A 1 121 ? 4.055 -13.025 -32.577 1.00 17.65 100 TYR A N 1
ATOM 755 C CA . TYR A 1 121 ? 3.668 -12.250 -31.390 1.00 18.10 100 TYR A CA 1
ATOM 756 C C . TYR A 1 121 ? 3.213 -10.855 -31.767 1.00 19.18 100 TYR A C 1
ATOM 757 O O . TYR A 1 121 ? 3.657 -10.299 -32.784 1.00 19.66 100 TYR A O 1
ATOM 766 N N . ARG A 1 122 ? 2.342 -10.270 -30.953 1.00 19.42 101 ARG A N 1
ATOM 767 C CA . ARG A 1 122 ? 2.248 -8.814 -30.997 1.00 20.95 101 ARG A CA 1
ATOM 768 C C . ARG A 1 122 ? 2.963 -8.247 -29.798 1.00 20.52 101 ARG A C 1
ATOM 769 O O . ARG A 1 122 ? 2.841 -8.784 -28.686 1.00 20.04 101 ARG A O 1
ATOM 777 N N . GLY A 1 123 ? 3.653 -7.139 -30.002 1.00 20.08 102 GLY A N 1
ATOM 778 C CA . GLY A 1 123 ? 4.338 -6.474 -28.894 1.00 18.99 102 GLY A CA 1
ATOM 779 C C . GLY A 1 123 ? 3.684 -5.190 -28.422 1.00 19.62 102 GLY A C 1
ATOM 780 O O . GLY A 1 123 ? 3.112 -4.411 -29.222 1.00 19.19 102 GLY A O 1
ATOM 781 N N . LYS A 1 124 ? 3.761 -4.962 -27.121 1.00 19.32 103 LYS A N 1
ATOM 782 C CA . LYS A 1 124 ? 3.175 -3.757 -26.546 1.00 20.14 103 LYS A CA 1
ATOM 783 C C . LYS A 1 124 ? 4.114 -3.163 -25.502 1.00 19.73 103 LYS A C 1
ATOM 784 O O . LYS A 1 124 ? 4.451 -3.807 -24.500 1.00 18.56 103 LYS A O 1
ATOM 790 N N . GLU A 1 125 ? 4.508 -1.914 -25.729 1.00 19.99 104 GLU A N 1
ATOM 791 C CA . GLU A 1 125 ? 5.382 -1.197 -24.811 1.00 21.09 104 GLU A CA 1
ATOM 792 C C . GLU A 1 125 ? 4.570 -0.548 -23.706 1.00 21.10 104 GLU A C 1
ATOM 793 O O . GLU A 1 125 ? 3.459 -0.067 -23.946 1.00 20.52 104 GLU A O 1
ATOM 799 N N . SER A 1 126 ? 5.119 -0.554 -22.488 1.00 21.07 105 SER A N 1
ATOM 800 C CA . SER A 1 126 ? 4.588 0.260 -21.387 1.00 20.48 105 SER A CA 1
ATOM 801 C C . SER A 1 126 ? 5.745 0.660 -20.472 1.00 21.12 105 SER A C 1
ATOM 802 O O . SER A 1 126 ? 6.830 0.079 -20.546 1.00 19.40 105 SER A O 1
ATOM 805 N N . SER A 1 127 ? 5.505 1.651 -19.611 1.00 21.23 106 SER A N 1
ATOM 806 C CA . SER A 1 127 ? 6.529 2.110 -18.661 1.00 21.54 106 SER A CA 1
ATOM 807 C C . SER A 1 127 ? 6.065 1.716 -17.282 1.00 21.76 106 SER A C 1
ATOM 808 O O . SER A 1 127 ? 4.954 2.102 -16.852 1.00 21.77 106 SER A O 1
ATOM 811 N N . ARG A 1 128 ? 6.865 0.908 -16.592 1.00 21.55 107 ARG A N 1
ATOM 812 C CA . ARG A 1 128 ? 6.395 0.355 -15.309 1.00 21.73 107 ARG A CA 1
ATOM 813 C C . ARG A 1 128 ? 7.503 0.252 -14.301 1.00 21.79 107 ARG A C 1
ATOM 814 O O . ARG A 1 128 ? 8.661 0.191 -14.660 1.00 20.61 107 ARG A O 1
ATOM 822 N N . LYS A 1 129 ? 7.147 0.177 -13.024 1.00 22.30 108 LYS A N 1
ATOM 823 C CA . LYS A 1 129 ? 8.095 -0.358 -12.055 1.00 23.03 108 LYS A CA 1
ATOM 824 C C . LYS A 1 129 ? 8.045 -1.880 -12.150 1.00 23.32 108 LYS A C 1
ATOM 825 O O . LYS A 1 129 ? 6.968 -2.493 -12.235 1.00 24.13 108 LYS A O 1
ATOM 831 N N . ILE A 1 130 ? 9.212 -2.500 -12.165 1.00 22.08 109 ILE A N 1
ATOM 832 C CA . ILE A 1 130 ? 9.251 -3.935 -12.369 1.00 21.52 109 ILE A CA 1
ATOM 833 C C . ILE A 1 130 ? 9.371 -4.629 -11.019 1.00 22.54 109 ILE A C 1
ATOM 834 O O . ILE A 1 130 ? 10.032 -4.112 -10.111 1.00 22.78 109 ILE A O 1
ATOM 839 N N . VAL A 1 131 ? 8.727 -5.788 -10.914 1.00 23.20 110 VAL A N 1
ATOM 840 C CA . VAL A 1 131 ? 8.767 -6.614 -9.732 1.00 23.95 110 VAL A CA 1
ATOM 841 C C . VAL A 1 131 ? 9.487 -7.899 -10.103 1.00 24.41 110 VAL A C 1
ATOM 842 O O . VAL A 1 131 ? 9.046 -8.655 -10.984 1.00 24.09 110 VAL A O 1
ATOM 846 N N . VAL A 1 132 ? 10.603 -8.132 -9.429 1.00 23.88 111 VAL A N 1
ATOM 847 C CA . VAL A 1 132 ? 11.448 -9.286 -9.683 1.00 24.75 111 VAL A CA 1
ATOM 848 C C . VAL A 1 132 ? 11.610 -10.079 -8.379 1.00 25.73 111 VAL A C 1
ATOM 849 O O . VAL A 1 132 ? 11.640 -9.481 -7.303 1.00 26.28 111 VAL A O 1
ATOM 855 N N . ALA A 1 133 ? 11.674 -11.408 -8.481 1.00 26.47 112 ALA A N 1
ATOM 856 C CA . ALA A 1 133 ? 12.151 -12.252 -7.390 1.00 27.28 112 ALA A CA 1
ATOM 857 C C . ALA A 1 133 ? 13.660 -12.267 -7.409 1.00 27.96 112 ALA A C 1
ATOM 858 O O . ALA A 1 133 ? 14.301 -12.485 -8.457 1.00 28.04 112 ALA A O 1
ATOM 860 N N . CYS A 1 134 ? 14.234 -12.036 -6.238 1.00 29.04 113 CYS A N 1
ATOM 861 C CA . CYS A 1 134 ? 15.669 -11.967 -6.062 1.00 30.66 113 CYS A CA 1
ATOM 862 C C . CYS A 1 134 ? 16.084 -13.135 -5.196 1.00 32.36 113 CYS A C 1
ATOM 863 O O . CYS A 1 134 ? 15.486 -13.383 -4.144 1.00 31.85 113 CYS A O 1
ATOM 866 N N . GLU A 1 135 ? 17.089 -13.858 -5.654 1.00 34.13 114 GLU A N 1
ATOM 867 C CA . GLU A 1 135 ? 17.696 -14.911 -4.855 1.00 36.32 114 GLU A CA 1
ATOM 868 C C . GLU A 1 135 ? 19.029 -14.344 -4.451 1.00 36.38 114 GLU A C 1
ATOM 869 O O . GLU A 1 135 ? 19.986 -14.351 -5.225 1.00 36.46 114 GLU A O 1
ATOM 875 N N . GLY A 1 136 ? 19.051 -13.778 -3.247 1.00 36.69 115 GLY A N 1
ATOM 876 C CA . GLY A 1 136 ? 20.159 -12.931 -2.827 1.00 36.59 115 GLY A CA 1
ATOM 877 C C . GLY A 1 136 ? 20.250 -11.730 -3.748 1.00 35.91 115 GLY A C 1
ATOM 878 O O . GLY A 1 136 ? 19.276 -11.007 -3.925 1.00 35.95 115 GLY A O 1
ATOM 879 N N . GLU A 1 137 ? 21.423 -11.543 -4.345 1.00 35.47 116 GLU A N 1
ATOM 880 C CA . GLU A 1 137 ? 21.714 -10.396 -5.190 1.00 35.43 116 GLU A CA 1
ATOM 881 C C . GLU A 1 137 ? 21.315 -10.607 -6.661 1.00 34.07 116 GLU A C 1
ATOM 882 O O . GLU A 1 137 ? 21.536 -9.737 -7.502 1.00 32.78 116 GLU A O 1
ATOM 888 N N . TRP A 1 138 ? 20.736 -11.764 -6.958 1.00 33.05 117 TRP A N 1
ATOM 889 C CA . TRP A 1 138 ? 20.522 -12.157 -8.359 1.00 32.28 117 TRP A CA 1
ATOM 890 C C . TRP A 1 138 ? 19.040 -12.256 -8.693 1.00 30.65 117 TRP A C 1
ATOM 891 O O . TRP A 1 138 ? 18.306 -12.972 -8.011 1.00 29.91 117 TRP A O 1
ATOM 902 N N . PRO A 1 139 ? 18.594 -11.543 -9.753 1.00 29.52 118 PRO A N 1
ATOM 903 C CA . PRO A 1 139 ? 17.218 -11.685 -10.231 1.00 28.56 118 PRO A CA 1
ATOM 904 C C . PRO A 1 139 ? 16.977 -13.098 -10.757 1.00 27.55 118 PRO A C 1
ATOM 905 O O . PRO A 1 139 ? 17.807 -13.640 -11.486 1.00 26.99 118 PRO A O 1
ATOM 909 N N . ALA A 1 140 ? 15.840 -13.677 -10.395 1.00 27.05 119 ALA A N 1
ATOM 910 C CA . ALA A 1 140 ? 15.518 -15.048 -10.744 1.00 26.35 119 ALA A CA 1
ATOM 911 C C . ALA A 1 140 ? 14.224 -15.202 -11.536 1.00 26.36 119 ALA A C 1
ATOM 912 O O . ALA A 1 140 ? 14.085 -16.162 -12.274 1.00 25.43 119 ALA A O 1
ATOM 914 N N . HIS A 1 141 ? 13.274 -14.276 -11.364 1.00 26.14 120 HIS A N 1
ATOM 915 C CA . HIS A 1 141 ? 11.941 -14.379 -11.955 1.00 26.08 120 HIS A CA 1
ATOM 916 C C . HIS A 1 141 ? 11.381 -12.988 -12.180 1.00 25.03 120 HIS A C 1
ATOM 917 O O . HIS A 1 141 ? 11.603 -12.088 -11.365 1.00 24.60 120 HIS A O 1
ATOM 929 N N . TYR A 1 142 ? 10.681 -12.818 -13.299 1.00 23.76 121 TYR A N 1
ATOM 930 C CA . TYR A 1 142 ? 9.913 -11.600 -13.558 1.00 24.16 121 TYR A CA 1
ATOM 931 C C . TYR A 1 142 ? 8.490 -11.867 -13.079 1.00 24.51 121 TYR A C 1
ATOM 932 O O . TYR A 1 142 ? 7.763 -12.691 -13.640 1.00 23.34 121 TYR A O 1
ATOM 941 N N . GLU A 1 143 ? 8.110 -11.168 -12.023 1.00 25.99 122 GLU A N 1
ATOM 942 C CA . GLU A 1 143 ? 6.823 -11.431 -11.390 1.00 28.37 122 GLU A CA 1
ATOM 943 C C . GLU A 1 143 ? 5.769 -10.644 -12.148 1.00 28.76 122 GLU A C 1
ATOM 944 O O . GLU A 1 143 ? 4.792 -11.219 -12.665 1.00 29.66 122 GLU A O 1
ATOM 950 N N . ARG A 1 144 ? 5.977 -9.333 -12.247 1.00 28.53 123 ARG A N 1
ATOM 951 C CA . ARG A 1 144 ? 5.038 -8.468 -12.928 1.00 29.33 123 ARG A CA 1
ATOM 952 C C . ARG A 1 144 ? 5.595 -7.062 -13.098 1.00 29.25 123 ARG A C 1
ATOM 953 O O . ARG A 1 144 ? 6.670 -6.728 -12.572 1.00 29.24 123 ARG A O 1
ATOM 961 N N . GLY A 1 145 ? 4.859 -6.238 -13.841 1.00 29.02 124 GLY A N 1
ATOM 962 C CA . GLY A 1 145 ? 5.177 -4.827 -13.923 1.00 29.89 124 GLY A CA 1
ATOM 963 C C . GLY A 1 145 ? 3.939 -4.084 -13.516 1.00 30.68 124 GLY A C 1
ATOM 964 O O . GLY A 1 145 ? 2.825 -4.442 -13.931 1.00 30.36 124 GLY A O 1
ATOM 965 N N . VAL A 1 146 ? 4.132 -3.049 -12.708 1.00 31.21 125 VAL A N 1
ATOM 966 C CA . VAL A 1 146 ? 3.014 -2.233 -12.219 1.00 31.57 125 VAL A CA 1
ATOM 967 C C . VAL A 1 146 ? 3.119 -0.794 -12.689 1.00 32.58 125 VAL A C 1
ATOM 968 O O . VAL A 1 146 ? 4.215 -0.309 -13.015 1.00 32.87 125 VAL A O 1
ATOM 972 N N . ILE A 1 147 ? 1.980 -0.113 -12.738 1.00 33.06 126 ILE A N 1
ATOM 973 C CA . ILE A 1 147 ? 1.971 1.324 -12.985 1.00 34.32 126 ILE A CA 1
ATOM 974 C C . ILE A 1 147 ? 1.355 2.037 -11.795 1.00 36.11 126 ILE A C 1
ATOM 975 O O . ILE A 1 147 ? 0.223 1.722 -11.389 1.00 35.55 126 ILE A O 1
ATOM 980 N N . VAL A 1 148 ? 2.170 2.911 -11.201 1.00 37.95 127 VAL A N 1
ATOM 981 C CA . VAL A 1 148 ? 1.748 4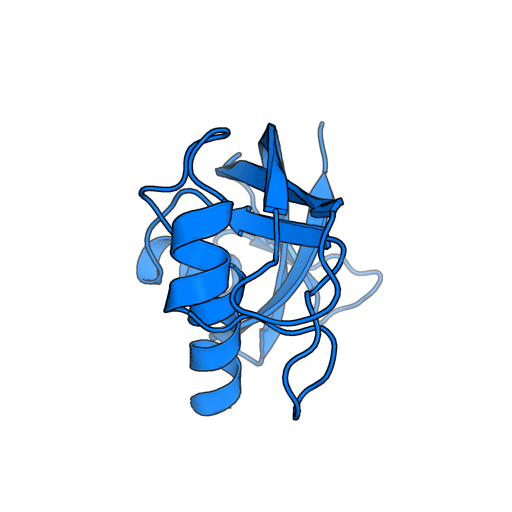.095 -10.424 1.00 40.57 127 VAL A CA 1
ATOM 982 C C . VAL A 1 148 ? 0.605 3.892 -9.434 1.00 41.36 127 VAL A C 1
ATOM 983 O O . VAL A 1 148 ? 0.112 4.847 -8.804 1.00 41.98 127 VAL A O 1
#

Foldseek 3Di:
DVVLLVVCCLQAEALPDDQQPPLVSCQVSQPACDPDDFFRNFKTKYWNDDSVVVLVQQVPQFDQDVVPRQKTWGPAKTKMKMWGFPDDTGPPPTDTGIDIDIFTWIFGDPRSGTRGGDDTDDD